Protein AF-A0A831KVC1-F1 (afdb_monomer)

Mean predicted aligned error: 8.74 Å

Secondary structure (DSSP, 8-state):
-PPP------PPPP-PPPHHHHHHHHHHHHHHHHHTT-S----------EEEEEEETTEEEEEEEE-

pLDDT: mean 84.68, std 16.13, range [45.56, 98.56]

Sequence (67 aa):
MTHPQRATAPVAPVASADPARLQSLVGDLLEEARRRGASAAEAGVSNETGLSVNVRMGEVETVEYHR

Radius of gyration: 21.08 Å; Cα contacts (8 Å, |Δi|>4): 53; chains: 1; bounding box: 33×20×66 Å

Nearest PDB structures (foldseek):
  8tar-assembly1_N  TM=4.176E-01  e=8.337E+00  Homo sapiens

Struc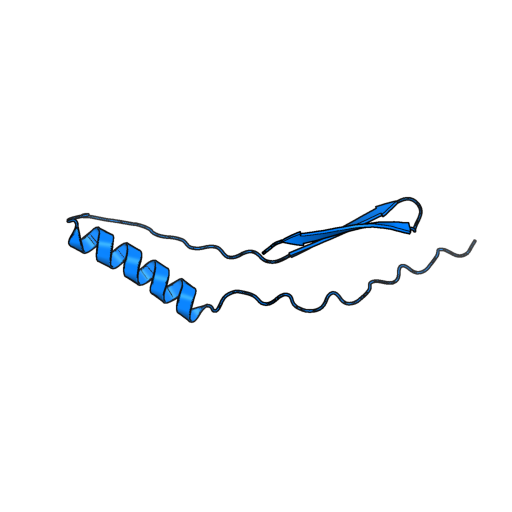ture (mmCIF, N/CA/C/O backbone):
data_AF-A0A831KVC1-F1
#
_entry.id   AF-A0A831KVC1-F1
#
loop_
_atom_site.group_PDB
_atom_site.id
_atom_site.type_symbol
_atom_site.label_atom_id
_atom_site.label_alt_id
_atom_site.label_comp_id
_atom_site.label_asym_id
_atom_site.label_entity_id
_atom_site.label_seq_id
_atom_site.pdbx_PDB_ins_code
_atom_site.Cartn_x
_atom_site.Cartn_y
_atom_site.Cartn_z
_atom_site.occupancy
_atom_site.B_iso_or_equiv
_atom_site.auth_seq_id
_atom_site.auth_comp_id
_atom_site.auth_asym_id
_atom_site.auth_atom_id
_atom_site.pdbx_PDB_model_num
ATOM 1 N N . MET A 1 1 ? 17.184 10.808 -44.416 1.00 47.09 1 MET A N 1
ATOM 2 C CA . MET A 1 1 ? 17.752 10.560 -43.075 1.00 47.09 1 MET A CA 1
ATOM 3 C C . MET A 1 1 ? 16.676 9.872 -42.252 1.00 47.09 1 MET A C 1
ATOM 5 O O . MET A 1 1 ? 15.718 10.513 -41.838 1.00 47.09 1 MET A O 1
ATOM 9 N N . THR A 1 2 ? 16.748 8.547 -42.175 1.00 45.56 2 THR A N 1
ATOM 10 C CA . THR A 1 2 ? 15.725 7.682 -41.572 1.00 45.56 2 THR A CA 1
ATOM 11 C C . THR A 1 2 ? 15.849 7.753 -40.052 1.00 45.56 2 THR A C 1
ATOM 13 O O . THR A 1 2 ? 16.902 7.426 -39.516 1.00 45.56 2 THR A O 1
ATOM 16 N N . HIS A 1 3 ? 14.805 8.210 -39.359 1.00 51.75 3 HIS A N 1
ATOM 17 C CA . HIS A 1 3 ? 14.743 8.130 -37.899 1.00 51.75 3 HIS A CA 1
ATOM 18 C C . HIS A 1 3 ? 14.525 6.656 -37.516 1.00 51.75 3 HIS A C 1
ATOM 20 O O . HIS A 1 3 ? 13.588 6.054 -38.047 1.00 51.75 3 HIS A O 1
ATOM 26 N N . PRO A 1 4 ? 15.352 6.042 -36.650 1.00 59.16 4 PRO A N 1
ATOM 27 C CA . PRO A 1 4 ? 15.112 4.673 -36.215 1.00 59.16 4 PRO A CA 1
ATOM 28 C C . PRO A 1 4 ? 13.807 4.621 -35.412 1.00 59.16 4 PRO A C 1
ATOM 30 O O . P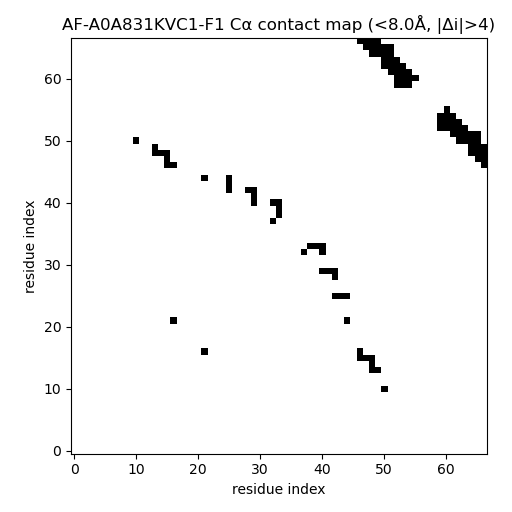RO A 1 4 ? 13.613 5.360 -34.445 1.00 59.16 4 PRO A O 1
ATOM 33 N N . GLN A 1 5 ? 12.888 3.765 -35.851 1.00 54.03 5 GLN A N 1
ATOM 34 C CA . GLN A 1 5 ? 11.611 3.523 -35.195 1.00 54.03 5 GLN A CA 1
ATOM 35 C C . GLN A 1 5 ? 11.877 2.847 -33.841 1.00 54.03 5 GLN A C 1
ATOM 37 O O . GLN A 1 5 ? 12.383 1.729 -33.787 1.00 54.03 5 GLN A O 1
ATOM 42 N N . ARG A 1 6 ? 11.585 3.551 -32.740 1.00 58.47 6 ARG A N 1
ATOM 43 C CA . ARG A 1 6 ? 11.729 3.048 -31.364 1.00 58.47 6 ARG A CA 1
ATOM 44 C C . ARG A 1 6 ? 10.863 1.796 -31.181 1.00 58.47 6 ARG A C 1
ATOM 46 O O . ARG A 1 6 ? 9.639 1.889 -31.220 1.00 58.47 6 ARG A O 1
ATOM 53 N N . ALA A 1 7 ? 11.490 0.645 -30.951 1.00 55.41 7 ALA A N 1
ATOM 54 C CA . ALA A 1 7 ? 10.794 -0.563 -30.528 1.00 55.41 7 ALA A CA 1
ATOM 55 C C . ALA A 1 7 ? 10.475 -0.454 -29.029 1.00 55.41 7 ALA A C 1
ATOM 57 O O . ALA A 1 7 ? 11.369 -0.502 -28.188 1.00 55.41 7 ALA A O 1
ATOM 58 N N . THR A 1 8 ? 9.203 -0.278 -28.677 1.00 55.81 8 THR A N 1
ATOM 59 C CA . THR A 1 8 ? 8.729 -0.488 -27.306 1.00 55.81 8 THR A CA 1
ATOM 60 C C . THR A 1 8 ? 8.485 -1.982 -27.128 1.00 55.81 8 THR A C 1
ATOM 62 O O . THR A 1 8 ? 7.505 -2.511 -27.652 1.00 55.81 8 THR A O 1
ATOM 65 N N . ALA A 1 9 ? 9.385 -2.679 -26.437 1.00 54.91 9 ALA A N 1
ATOM 66 C CA . ALA A 1 9 ? 9.127 -4.055 -26.030 1.00 54.91 9 ALA A CA 1
ATOM 67 C C . ALA A 1 9 ? 7.954 -4.074 -25.025 1.00 54.91 9 ALA A C 1
ATOM 69 O O . ALA A 1 9 ? 7.940 -3.245 -24.109 1.00 54.91 9 ALA A O 1
ATOM 70 N N . PRO A 1 10 ? 6.961 -4.969 -25.176 1.00 53.03 10 PRO A N 1
ATOM 71 C CA . PRO A 1 10 ? 5.885 -5.101 -24.204 1.00 53.03 10 PRO A CA 1
ATOM 72 C C . PRO A 1 10 ? 6.469 -5.616 -22.886 1.00 53.03 10 PRO A C 1
ATOM 74 O O . PRO A 1 10 ? 7.001 -6.724 -22.821 1.00 53.03 10 PRO A O 1
ATOM 77 N N . VAL A 1 11 ? 6.394 -4.800 -21.836 1.00 61.31 11 VAL A N 1
ATOM 78 C CA . VAL A 1 11 ? 6.780 -5.217 -20.488 1.00 61.31 11 VAL A CA 1
ATOM 79 C C . VAL A 1 11 ? 5.648 -6.082 -19.937 1.00 61.31 11 VAL A C 1
ATOM 81 O O . VAL A 1 11 ? 4.510 -5.623 -19.850 1.00 61.31 11 VAL A O 1
ATOM 84 N N . ALA A 1 12 ? 5.931 -7.349 -19.630 1.00 58.75 12 ALA A N 1
ATOM 85 C CA . ALA A 1 12 ? 4.940 -8.253 -19.052 1.00 58.75 12 ALA A CA 1
ATOM 86 C C . ALA A 1 12 ? 4.423 -7.697 -17.709 1.00 58.75 12 ALA A C 1
ATOM 88 O O . ALA A 1 12 ? 5.205 -7.090 -16.971 1.00 58.75 12 ALA A O 1
ATOM 89 N N . PRO A 1 13 ? 3.135 -7.896 -17.369 1.00 59.69 13 PRO A N 1
ATOM 90 C CA . PRO A 1 13 ? 2.601 -7.447 -16.094 1.00 59.69 13 PRO A CA 1
ATOM 91 C C . PRO A 1 13 ? 3.339 -8.154 -14.958 1.00 59.69 13 PRO A C 1
ATOM 93 O O . PRO A 1 13 ? 3.325 -9.379 -14.837 1.00 59.69 13 PRO A O 1
ATOM 96 N N . VAL A 1 14 ? 4.009 -7.356 -14.139 1.00 65.06 14 VAL A N 1
ATOM 97 C CA . VAL A 1 14 ? 4.628 -7.802 -12.897 1.00 65.06 14 VAL A CA 1
ATOM 98 C C . VAL A 1 14 ? 3.511 -8.057 -11.882 1.00 65.06 14 VAL A C 1
ATOM 100 O O . VAL A 1 14 ? 2.552 -7.289 -11.809 1.00 65.06 14 VAL A O 1
ATOM 103 N N . ALA A 1 15 ? 3.572 -9.178 -11.163 1.00 68.50 15 ALA A N 1
ATOM 104 C CA . ALA A 1 15 ? 2.482 -9.596 -10.285 1.00 68.50 15 ALA A CA 1
ATOM 105 C C . ALA A 1 15 ? 2.273 -8.574 -9.152 1.00 68.50 15 ALA A C 1
ATOM 107 O O . ALA A 1 15 ? 3.108 -8.456 -8.257 1.00 68.50 15 ALA A O 1
ATOM 108 N N . SER A 1 16 ? 1.160 -7.841 -9.194 1.00 71.69 16 SER A N 1
ATOM 109 C CA . SER A 1 16 ? 0.738 -6.926 -8.132 1.00 71.69 16 SER A CA 1
ATOM 110 C C . SER A 1 16 ? 0.162 -7.700 -6.943 1.00 71.69 16 SER A C 1
ATOM 112 O O . SER A 1 16 ? -0.475 -8.734 -7.138 1.00 71.69 16 SER A O 1
ATOM 114 N N . ALA A 1 17 ? 0.333 -7.190 -5.722 1.00 82.88 17 ALA A N 1
ATOM 115 C CA . ALA A 1 17 ? -0.230 -7.810 -4.524 1.00 82.88 17 ALA A CA 1
ATOM 116 C C . ALA A 1 17 ? -1.763 -7.934 -4.575 1.00 82.88 17 ALA A C 1
ATOM 118 O O . ALA A 1 17 ? -2.457 -7.066 -5.107 1.00 82.88 17 ALA A O 1
ATOM 119 N N . ASP A 1 18 ? -2.283 -9.002 -3.963 1.00 90.38 18 ASP A N 1
ATOM 120 C CA . ASP A 1 18 ? -3.717 -9.268 -3.880 1.00 90.38 18 ASP A CA 1
ATOM 121 C C . ASP A 1 18 ? -4.452 -8.156 -3.111 1.00 90.38 18 ASP A C 1
ATOM 123 O O . ASP A 1 18 ? -4.215 -7.976 -1.909 1.00 90.38 18 ASP A O 1
ATOM 127 N N . PRO A 1 19 ? -5.402 -7.440 -3.738 1.00 91.50 19 PRO A N 1
ATOM 128 C CA . PRO A 1 19 ? -6.074 -6.310 -3.101 1.00 91.50 19 PRO A CA 1
ATOM 129 C C . PRO A 1 19 ? -6.878 -6.727 -1.865 1.00 91.50 19 PRO A C 1
ATOM 131 O O . PRO A 1 19 ? -6.940 -5.974 -0.897 1.00 91.50 19 PRO A O 1
ATOM 134 N N . ALA A 1 20 ? -7.448 -7.937 -1.858 1.00 94.75 20 ALA A N 1
ATOM 135 C CA . ALA A 1 20 ? -8.165 -8.472 -0.700 1.00 94.75 20 ALA A CA 1
ATOM 136 C C . ALA A 1 20 ? -7.240 -8.644 0.514 1.00 94.75 20 ALA A C 1
ATOM 138 O O . ALA A 1 20 ? -7.604 -8.283 1.629 1.00 94.75 20 ALA A O 1
ATOM 139 N N . ARG A 1 21 ? -6.010 -9.123 0.294 1.00 94.62 21 ARG A N 1
ATOM 140 C CA . ARG A 1 21 ? -5.018 -9.285 1.361 1.00 94.62 21 ARG A CA 1
ATOM 141 C C . ARG A 1 21 ? -4.591 -7.936 1.938 1.00 94.62 21 ARG A C 1
ATOM 143 O O . ARG A 1 21 ? -4.452 -7.811 3.150 1.00 94.62 21 ARG A O 1
ATOM 150 N N . LEU A 1 22 ? -4.390 -6.937 1.078 1.00 95.50 22 LEU A N 1
ATOM 151 C CA . LEU A 1 22 ? -4.034 -5.580 1.500 1.00 95.50 22 LEU A CA 1
ATOM 152 C C . LEU A 1 22 ? -5.152 -4.934 2.333 1.00 95.50 22 LEU A C 1
ATOM 154 O O . LEU A 1 22 ? -4.873 -4.316 3.357 1.00 95.50 22 LEU A O 1
ATOM 158 N N . GLN A 1 23 ? -6.413 -5.133 1.944 1.00 96.56 23 GLN A N 1
ATOM 159 C CA . GLN A 1 23 ? -7.569 -4.669 2.717 1.00 96.56 23 GLN A CA 1
ATOM 160 C C . GLN A 1 23 ? -7.656 -5.348 4.087 1.00 96.56 23 GLN A C 1
ATOM 162 O O . GLN A 1 23 ? -7.835 -4.658 5.088 1.00 96.56 23 GLN A O 1
ATOM 167 N N . SER A 1 24 ? -7.477 -6.674 4.149 1.00 97.44 24 SER A N 1
ATOM 168 C CA . SER A 1 24 ? -7.438 -7.403 5.423 1.00 97.44 24 SER A CA 1
ATOM 169 C C . SER A 1 24 ? -6.334 -6.880 6.339 1.00 97.44 24 SER A C 1
ATOM 171 O O . SER A 1 24 ? -6.602 -6.611 7.502 1.00 97.44 24 SER A O 1
ATOM 173 N N . LEU A 1 25 ? -5.132 -6.631 5.808 1.00 97.38 25 LEU A N 1
ATOM 174 C CA . LEU A 1 25 ? -4.015 -6.100 6.593 1.00 97.38 25 LEU A CA 1
ATOM 175 C C . LEU A 1 25 ? -4.328 -4.729 7.215 1.00 97.38 25 LEU A C 1
ATOM 177 O O . LEU A 1 25 ? -4.004 -4.484 8.376 1.00 97.38 25 LEU A O 1
ATOM 181 N N . VAL A 1 26 ? -4.960 -3.832 6.453 1.00 98.25 26 VAL A N 1
ATOM 182 C CA . VAL A 1 26 ? -5.411 -2.530 6.971 1.00 98.25 26 VAL A CA 1
ATOM 183 C C . VAL A 1 26 ? -6.473 -2.721 8.056 1.00 98.25 26 VAL A C 1
ATOM 185 O O . VAL A 1 26 ? -6.400 -2.070 9.096 1.00 98.25 26 VAL A O 1
ATOM 188 N N . GLY A 1 27 ? -7.424 -3.635 7.843 1.00 98.00 27 GLY A N 1
ATOM 189 C CA . GLY A 1 27 ? -8.436 -3.993 8.838 1.00 98.00 27 GLY A CA 1
ATOM 190 C C . GLY A 1 27 ? -7.817 -4.473 10.150 1.00 98.00 27 GLY A C 1
ATOM 191 O O . GLY A 1 27 ? -8.111 -3.910 11.203 1.00 98.00 27 GLY A O 1
ATOM 192 N N . ASP A 1 28 ? -6.893 -5.431 10.074 1.00 98.31 28 ASP A N 1
ATOM 193 C CA . ASP A 1 28 ? -6.191 -5.996 11.231 1.00 98.31 28 ASP A CA 1
ATOM 194 C C . ASP A 1 28 ? -5.449 -4.909 12.029 1.00 98.31 28 ASP A C 1
ATOM 196 O O . ASP A 1 28 ? -5.514 -4.876 13.259 1.00 98.31 28 ASP A O 1
ATOM 200 N N . LEU A 1 29 ? -4.779 -3.975 11.341 1.00 98.00 29 LEU A N 1
ATOM 201 C CA . LEU A 1 29 ? -4.076 -2.853 11.975 1.00 98.00 29 LEU A CA 1
ATOM 202 C C . LEU A 1 29 ? -5.026 -1.916 12.733 1.00 98.00 29 LEU A C 1
ATOM 204 O O . LEU A 1 29 ? -4.721 -1.497 13.853 1.00 98.00 29 LEU A O 1
ATOM 208 N N . LEU A 1 30 ? -6.175 -1.585 12.143 1.00 98.44 30 LEU A N 1
ATOM 209 C CA . LEU A 1 30 ? -7.163 -0.712 12.779 1.00 98.44 30 LEU A CA 1
ATOM 210 C C . LEU A 1 30 ? -7.855 -1.407 13.960 1.00 98.44 30 LEU A C 1
ATOM 212 O O . LEU A 1 30 ? -8.072 -0.786 15.005 1.00 98.44 30 LEU A O 1
ATOM 216 N N . GLU A 1 31 ? -8.160 -2.702 13.842 1.00 98.44 31 GLU A N 1
ATOM 217 C CA . GLU A 1 31 ? -8.707 -3.492 14.947 1.00 98.44 31 GLU A CA 1
ATOM 218 C C . GLU A 1 31 ? -7.723 -3.615 16.111 1.00 98.44 31 GLU A C 1
ATOM 220 O O . GLU A 1 31 ? -8.115 -3.462 17.272 1.00 98.44 31 GLU A O 1
ATOM 225 N N . GLU A 1 32 ? -6.444 -3.841 15.814 1.00 98.44 32 GLU A N 1
ATOM 226 C CA . GLU A 1 32 ? -5.367 -3.855 16.798 1.00 98.44 32 GLU A CA 1
ATOM 227 C C . GLU A 1 32 ? -5.279 -2.519 17.543 1.00 98.44 32 GLU A C 1
ATOM 229 O O . GLU A 1 32 ? -5.237 -2.499 18.776 1.00 98.44 32 GLU A O 1
ATOM 234 N N . ALA A 1 33 ? -5.298 -1.400 16.813 1.00 98.44 33 ALA A N 1
ATOM 235 C CA . ALA A 1 33 ? -5.260 -0.064 17.399 1.00 98.44 33 ALA A CA 1
ATOM 236 C C . ALA A 1 33 ? -6.450 0.168 18.343 1.00 98.44 33 ALA A C 1
ATOM 238 O O . ALA A 1 33 ? -6.267 0.602 19.485 1.00 98.44 33 ALA A O 1
ATOM 239 N N . ARG A 1 34 ? -7.661 -0.211 17.916 1.00 98.19 34 ARG A N 1
ATOM 240 C CA . ARG A 1 34 ? -8.866 -0.159 18.755 1.00 98.19 34 ARG A CA 1
ATOM 241 C C . ARG A 1 34 ? -8.724 -1.029 20.004 1.00 98.19 34 ARG A C 1
ATOM 243 O O . ARG A 1 34 ? -9.054 -0.580 21.099 1.00 98.19 34 ARG A O 1
ATOM 250 N N . ARG A 1 35 ? -8.202 -2.254 19.873 1.00 98.56 35 ARG A N 1
ATOM 251 C CA . ARG A 1 35 ? -7.994 -3.172 21.008 1.00 98.56 35 ARG A CA 1
ATOM 252 C C . ARG A 1 35 ? -7.011 -2.611 22.036 1.00 98.56 35 ARG A C 1
ATOM 254 O O . ARG A 1 35 ? -7.148 -2.887 23.224 1.00 98.56 35 ARG A O 1
ATOM 261 N N . ARG A 1 36 ? -6.051 -1.797 21.595 1.00 98.12 36 ARG A N 1
ATOM 262 C CA . ARG A 1 36 ? -5.096 -1.088 22.460 1.00 98.12 36 ARG A CA 1
ATOM 263 C C . ARG A 1 36 ? -5.647 0.205 23.071 1.00 98.12 36 ARG A C 1
ATOM 265 O O . ARG A 1 36 ? -4.922 0.870 23.802 1.00 98.12 36 ARG A O 1
ATOM 272 N N . GLY A 1 37 ? -6.911 0.546 22.815 1.00 98.19 37 GLY A N 1
ATOM 273 C CA . GLY A 1 37 ? -7.581 1.707 23.403 1.00 98.19 37 GLY A CA 1
ATOM 274 C C . GLY A 1 37 ? -7.407 3.006 22.617 1.00 98.19 37 GLY A C 1
ATOM 275 O O . GLY A 1 37 ? -7.653 4.077 23.169 1.00 98.19 37 GLY A O 1
ATOM 276 N N . ALA A 1 38 ? -6.989 2.941 21.348 1.00 98.25 38 ALA A N 1
ATOM 277 C CA . ALA A 1 38 ? -6.946 4.129 20.505 1.00 98.25 38 ALA A CA 1
ATOM 278 C C . ALA A 1 38 ? -8.364 4.691 20.305 1.00 98.25 38 ALA A C 1
ATOM 280 O O . ALA A 1 38 ? -9.276 3.973 19.892 1.00 98.25 38 ALA A O 1
ATOM 281 N N . SER A 1 39 ? -8.546 5.985 20.578 1.00 96.88 39 SER A N 1
ATOM 282 C CA . SER A 1 39 ? -9.797 6.705 20.306 1.00 96.88 39 SER A CA 1
ATOM 283 C C . SER A 1 39 ? -9.984 7.024 18.818 1.00 96.88 39 SER A C 1
ATOM 285 O O . SER A 1 39 ? -11.113 7.227 18.379 1.00 96.88 39 SER A O 1
ATOM 287 N N . ALA A 1 40 ? -8.894 7.045 18.047 1.00 97.50 40 ALA A N 1
ATOM 288 C CA . ALA A 1 40 ? -8.870 7.160 16.593 1.00 97.50 40 ALA A CA 1
ATOM 289 C C . ALA A 1 40 ? -7.562 6.563 16.041 1.00 97.50 40 ALA A C 1
ATOM 291 O O . ALA A 1 40 ? -6.532 6.601 16.718 1.00 97.50 40 ALA A O 1
ATOM 292 N N . ALA A 1 41 ? -7.603 6.025 14.821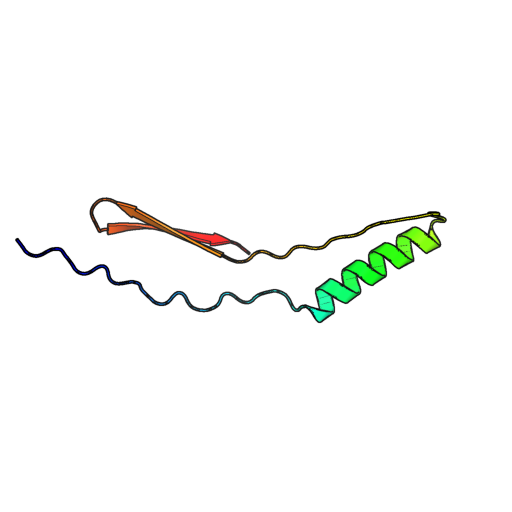 1.00 97.44 41 ALA A N 1
ATOM 293 C CA . ALA A 1 41 ? -6.435 5.527 14.099 1.00 97.44 41 ALA A CA 1
ATOM 294 C C . ALA A 1 41 ? -6.679 5.571 12.583 1.00 97.44 41 ALA A C 1
ATOM 296 O O . ALA A 1 41 ? -7.804 5.373 12.128 1.00 97.44 41 ALA A O 1
ATOM 297 N N . GLU A 1 42 ? -5.610 5.781 11.820 1.00 97.50 42 GLU A N 1
ATOM 298 C CA . GLU A 1 42 ? -5.595 5.703 10.360 1.00 97.50 42 GLU A CA 1
ATOM 299 C C . GLU A 1 42 ? -4.512 4.711 9.931 1.00 97.50 42 GLU A C 1
ATOM 301 O O . GLU A 1 42 ? -3.454 4.621 10.557 1.00 97.50 42 GLU A O 1
ATOM 306 N N . ALA A 1 43 ? -4.779 3.955 8.869 1.00 96.75 43 ALA A N 1
ATOM 307 C CA . ALA A 1 43 ? -3.836 3.004 8.302 1.00 96.75 43 ALA A CA 1
ATOM 308 C C . ALA A 1 43 ? -3.925 3.043 6.775 1.00 96.75 43 ALA A C 1
ATOM 310 O O . ALA A 1 43 ? -5.012 3.100 6.202 1.00 96.75 43 ALA A O 1
ATOM 311 N N . GLY A 1 44 ? -2.765 2.999 6.127 1.00 95.00 44 GLY A N 1
ATOM 312 C CA . GLY A 1 44 ? -2.627 2.918 4.681 1.00 95.00 44 GLY A CA 1
ATOM 313 C C . GLY A 1 44 ? -1.620 1.835 4.322 1.00 95.00 44 GLY A C 1
ATOM 314 O O . GLY A 1 44 ? -0.663 1.600 5.060 1.00 95.00 44 GLY A O 1
ATOM 315 N N . VAL A 1 45 ? -1.845 1.171 3.192 1.00 94.25 45 VAL A N 1
ATOM 316 C CA . VAL A 1 45 ? -0.924 0.179 2.642 1.00 94.25 45 VAL A CA 1
ATOM 317 C C . VAL A 1 45 ? -0.710 0.469 1.164 1.00 94.25 45 VAL A C 1
ATOM 319 O O . VAL A 1 45 ? -1.664 0.718 0.427 1.00 94.25 45 VAL A O 1
ATOM 322 N N . SER A 1 46 ? 0.548 0.416 0.744 1.00 91.12 46 SER A N 1
ATOM 323 C CA . SER A 1 46 ? 0.959 0.567 -0.647 1.00 91.12 46 SER A CA 1
ATOM 324 C C . SER A 1 46 ? 1.771 -0.654 -1.048 1.00 91.12 46 SER A C 1
ATOM 326 O O . SER A 1 46 ? 2.563 -1.165 -0.257 1.00 91.12 46 SER A O 1
ATOM 328 N N . ASN A 1 47 ? 1.563 -1.125 -2.272 1.00 90.00 47 ASN A N 1
ATOM 329 C CA . ASN A 1 47 ? 2.386 -2.158 -2.880 1.00 90.00 47 ASN A CA 1
ATOM 330 C C . ASN A 1 47 ? 2.793 -1.689 -4.270 1.00 90.00 47 ASN A C 1
ATOM 332 O O . ASN A 1 47 ? 1.932 -1.400 -5.101 1.00 90.00 47 ASN A O 1
ATOM 336 N N . GLU A 1 48 ? 4.094 -1.649 -4.516 1.00 86.44 48 GLU A N 1
ATOM 337 C CA . GLU A 1 48 ? 4.665 -1.165 -5.763 1.00 86.44 48 GLU A CA 1
ATOM 338 C C . GLU A 1 48 ? 5.424 -2.299 -6.434 1.00 86.44 48 GLU A C 1
ATOM 340 O O . GLU A 1 48 ? 6.138 -3.073 -5.801 1.00 86.44 48 GLU A O 1
ATOM 345 N N . THR A 1 49 ? 5.240 -2.435 -7.739 1.00 8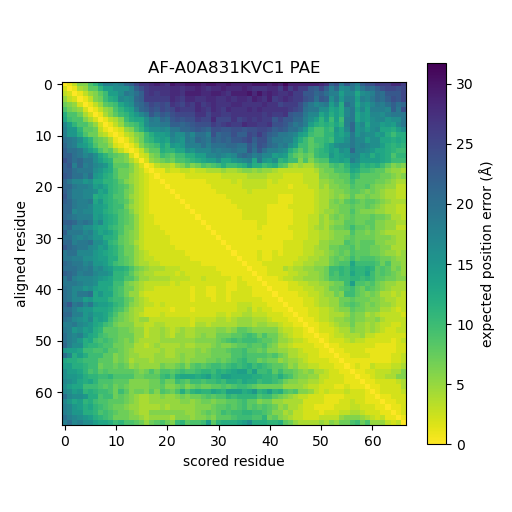5.69 49 THR A N 1
ATOM 346 C CA . THR A 1 49 ? 6.001 -3.391 -8.534 1.00 85.69 49 THR A CA 1
ATOM 347 C C . THR A 1 49 ? 6.269 -2.740 -9.876 1.00 85.69 49 THR A C 1
ATOM 349 O O . THR A 1 49 ? 5.359 -2.187 -10.494 1.00 85.69 49 THR A O 1
ATOM 352 N N . GLY A 1 50 ? 7.523 -2.748 -10.311 1.00 85.25 50 GLY A N 1
ATOM 353 C CA . GLY A 1 50 ? 7.949 -1.951 -1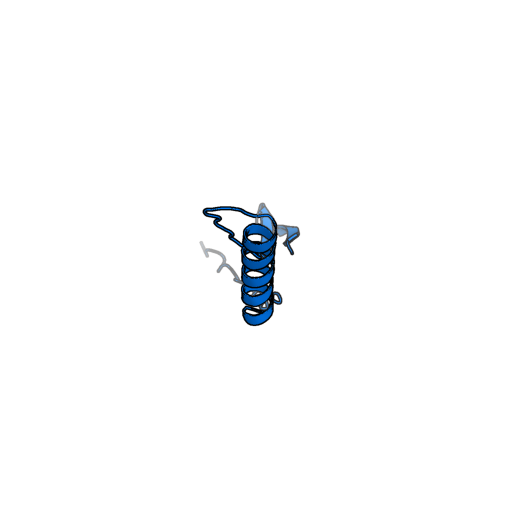1.453 1.00 85.25 50 GLY A CA 1
ATOM 354 C C . GLY A 1 50 ? 9.183 -2.511 -12.137 1.00 85.25 50 GLY A C 1
ATOM 355 O O . GLY A 1 50 ? 9.927 -3.309 -11.571 1.00 85.25 50 GLY A O 1
ATOM 356 N N . LEU A 1 51 ? 9.393 -2.075 -13.375 1.00 89.19 51 LEU A N 1
ATOM 357 C CA . LEU A 1 51 ? 10.589 -2.371 -14.150 1.00 89.19 51 LEU A CA 1
ATOM 358 C C . LEU A 1 51 ? 11.188 -1.052 -14.641 1.00 89.19 51 LEU A C 1
ATOM 360 O O . LEU A 1 51 ? 10.516 -0.284 -15.330 1.00 89.19 51 LEU A O 1
ATOM 364 N N . SER A 1 52 ? 12.450 -0.817 -14.307 1.00 87.62 52 SER A N 1
ATOM 365 C CA . SER A 1 52 ? 13.228 0.343 -14.733 1.00 87.62 52 SER A CA 1
ATOM 366 C C . SER A 1 52 ? 14.212 -0.093 -15.817 1.00 87.62 52 SER A C 1
ATOM 368 O O . SER A 1 52 ? 14.936 -1.070 -15.642 1.00 87.62 52 SER A O 1
ATOM 370 N N . VAL A 1 53 ? 14.241 0.608 -16.953 1.00 91.19 53 VAL A N 1
ATOM 371 C CA . VAL A 1 53 ? 15.155 0.312 -18.070 1.00 91.19 53 VAL A CA 1
ATOM 372 C C . VAL A 1 53 ? 15.936 1.569 -18.431 1.00 91.19 53 VAL A C 1
ATOM 374 O O . VAL A 1 53 ? 15.340 2.609 -18.715 1.00 91.19 53 VAL A O 1
ATOM 377 N N . ASN A 1 54 ? 17.262 1.465 -18.454 1.00 90.81 54 ASN A N 1
ATOM 378 C CA . ASN A 1 54 ? 18.163 2.529 -18.879 1.00 90.81 54 ASN A CA 1
ATOM 379 C C . ASN A 1 54 ? 18.753 2.211 -20.261 1.00 90.81 54 ASN A C 1
ATOM 381 O O . ASN A 1 54 ? 19.199 1.090 -20.510 1.00 90.81 54 ASN A O 1
ATOM 385 N N . VAL A 1 55 ? 18.731 3.196 -21.161 1.00 93.38 55 VAL A N 1
ATOM 386 C CA . VAL A 1 55 ? 19.213 3.076 -22.543 1.00 93.38 55 VAL A CA 1
ATOM 387 C C . VAL A 1 55 ? 20.111 4.260 -22.856 1.00 93.38 55 VAL A C 1
ATOM 389 O O . VAL A 1 55 ? 19.712 5.412 -22.667 1.00 93.38 55 VAL A O 1
ATOM 392 N N . ARG A 1 56 ? 21.272 3.987 -23.447 1.00 89.81 56 ARG A N 1
ATOM 393 C CA . ARG A 1 56 ? 22.220 5.009 -23.887 1.00 89.81 56 ARG A CA 1
ATOM 394 C C . ARG A 1 56 ? 22.758 4.671 -25.261 1.00 89.81 56 ARG A C 1
ATOM 396 O O . ARG A 1 56 ? 23.110 3.540 -25.557 1.00 89.81 56 ARG A O 1
ATOM 403 N N . MET A 1 57 ? 22.792 5.680 -26.130 1.00 93.56 57 MET A N 1
ATOM 404 C CA . MET A 1 57 ? 23.223 5.537 -27.528 1.00 93.56 57 MET A CA 1
ATOM 405 C C . MET A 1 57 ? 22.473 4.443 -28.315 1.00 93.56 57 MET A C 1
ATOM 407 O O . MET A 1 57 ? 22.985 3.944 -29.308 1.00 93.56 57 MET A O 1
ATOM 411 N N . GLY A 1 58 ? 21.247 4.106 -27.903 1.00 90.12 58 GLY A N 1
ATOM 412 C CA . GLY A 1 58 ? 20.427 3.071 -28.543 1.00 90.12 58 GLY A CA 1
ATOM 413 C C . GLY A 1 58 ? 20.595 1.668 -27.959 1.00 90.12 58 GLY A C 1
ATOM 414 O O . GLY A 1 58 ? 19.798 0.800 -28.294 1.00 90.12 58 GLY A O 1
ATOM 415 N N . GLU A 1 59 ? 21.544 1.474 -27.044 1.00 88.56 59 GLU A N 1
ATOM 416 C CA . GLU A 1 59 ? 21.809 0.193 -26.390 1.00 88.56 59 GLU A CA 1
ATOM 417 C C . GLU A 1 59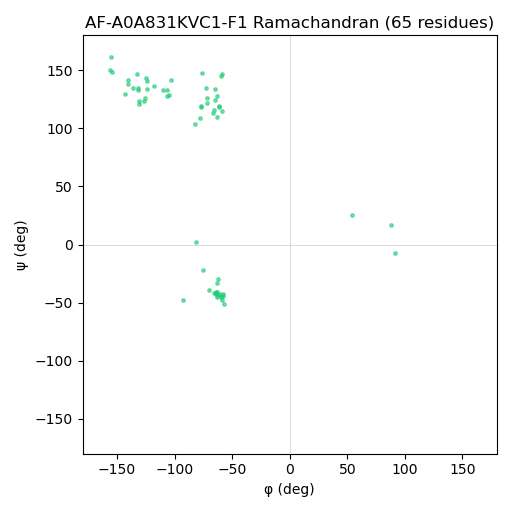 ? 21.249 0.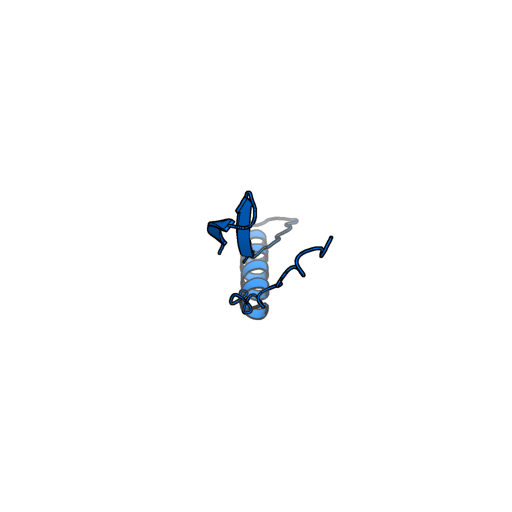182 -24.965 1.00 88.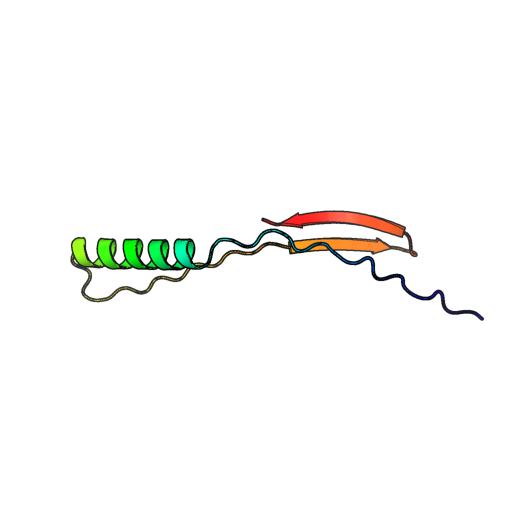56 59 GLU A C 1
ATOM 419 O O . GLU A 1 59 ? 21.295 1.190 -24.253 1.00 88.56 59 GLU A O 1
ATOM 424 N N . VAL A 1 60 ? 20.704 -0.962 -24.546 1.00 92.38 60 VAL A N 1
ATOM 425 C CA . VAL A 1 60 ? 20.256 -1.161 -23.162 1.00 92.38 60 VAL A CA 1
ATOM 426 C C . VAL A 1 60 ? 21.486 -1.268 -22.272 1.00 92.38 60 VAL A C 1
ATOM 428 O O . VAL A 1 60 ? 22.318 -2.150 -22.463 1.00 92.38 60 VAL A O 1
ATOM 431 N N . GLU A 1 61 ? 21.576 -0.388 -21.282 1.00 91.56 61 GLU A N 1
ATOM 432 C CA . GLU A 1 61 ? 22.641 -0.437 -20.281 1.00 91.56 61 GLU A CA 1
ATOM 433 C C . GLU A 1 61 ? 22.200 -1.235 -19.052 1.00 91.56 61 GLU A C 1
ATOM 435 O O . GLU A 1 61 ? 22.916 -2.128 -18.604 1.00 91.56 61 GLU A O 1
ATOM 440 N N . THR A 1 62 ? 21.003 -0.942 -18.530 1.00 91.25 62 THR A N 1
ATOM 441 C CA . THR A 1 62 ? 20.536 -1.484 -17.246 1.00 91.25 62 THR A CA 1
ATOM 442 C C . THR A 1 62 ? 19.059 -1.854 -17.303 1.00 91.25 62 THR A C 1
ATOM 444 O O . THR A 1 62 ? 18.249 -1.125 -17.876 1.00 91.25 62 THR A O 1
ATOM 447 N N . VAL A 1 63 ? 18.703 -2.967 -16.659 1.00 91.12 63 VAL A N 1
ATOM 448 C CA . VAL A 1 63 ? 17.320 -3.379 -16.395 1.00 91.12 63 VAL A CA 1
ATOM 449 C C . VAL A 1 63 ? 17.202 -3.744 -14.916 1.00 91.12 63 VAL A C 1
ATOM 451 O O . VAL A 1 63 ? 17.899 -4.640 -14.446 1.00 91.12 63 VAL A O 1
ATOM 454 N N . GLU A 1 64 ? 16.322 -3.060 -14.190 1.00 88.75 64 GLU A N 1
ATOM 455 C CA . GLU A 1 64 ? 16.119 -3.216 -12.746 1.00 88.75 64 GLU A CA 1
ATOM 456 C C . GLU A 1 64 ? 14.661 -3.545 -12.427 1.00 88.75 64 GLU A C 1
ATOM 458 O O . G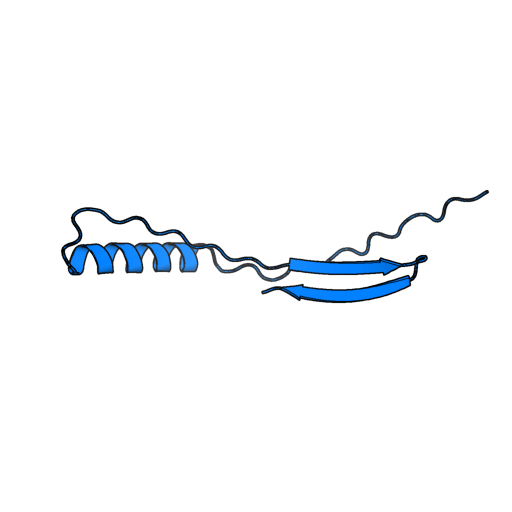LU A 1 64 ? 13.742 -2.900 -12.929 1.00 88.75 64 GLU A O 1
ATOM 463 N N . TYR A 1 65 ? 14.450 -4.539 -11.563 1.00 86.25 65 TYR A N 1
ATOM 464 C CA . TYR A 1 65 ? 13.129 -4.976 -11.116 1.00 86.25 65 TYR A CA 1
ATOM 465 C C . TYR A 1 65 ? 12.863 -4.545 -9.669 1.00 86.25 65 TYR A C 1
ATOM 467 O O . TYR A 1 65 ? 13.655 -4.844 -8.776 1.00 86.25 65 TYR A O 1
ATOM 475 N N . HIS A 1 66 ? 11.725 -3.889 -9.443 1.00 83.12 66 HIS A N 1
ATOM 476 C CA . HIS A 1 66 ? 11.245 -3.443 -8.135 1.00 83.12 66 HIS A CA 1
ATOM 477 C C . HIS A 1 66 ? 10.024 -4.276 -7.726 1.00 83.12 66 HIS A C 1
ATOM 479 O O . HIS A 1 66 ? 9.112 -4.451 -8.538 1.00 83.12 66 HIS A O 1
ATOM 485 N N . ARG A 1 67 ? 9.995 -4.774 -6.484 1.00 82.25 67 ARG A N 1
ATOM 486 C CA . ARG A 1 67 ? 8.875 -5.531 -5.902 1.00 82.25 67 ARG A CA 1
ATOM 487 C C . ARG A 1 67 ? 8.696 -5.248 -4.419 1.00 82.25 67 ARG A C 1
ATOM 489 O O . ARG A 1 67 ? 9.698 -4.820 -3.804 1.00 82.25 67 ARG A O 1
#

Foldseek 3Di:
DDDPDDDDDDDPDDDWDDVVVQVVVQVVVQVVCVVVPNPDDGDDDDTDWDWDWDDDPRHTDDIDTDD

Solvent-accessible surface area (backbone atoms only — not comparable to full-atom values): 4674 Å² total; per-residue (Å²): 136,84,78,82,79,82,81,80,76,86,76,75,87,70,87,70,78,60,67,68,59,54,52,49,53,43,48,53,53,52,52,50,41,47,76,75,65,48,93,72,86,87,76,86,86,87,84,66,65,50,76,49,77,42,71,56,98,88,42,79,75,47,78,47,80,48,112